Protein AF-A0A7X7FLT9-F1 (afdb_monomer_lite)

Radius of gyration: 41.55 Å; chains: 1; bounding box: 83×20×115 Å

Structure (mmCIF, N/CA/C/O backbone):
data_AF-A0A7X7FLT9-F1
#
_entry.id   AF-A0A7X7FLT9-F1
#
loop_
_atom_site.group_PDB
_atom_site.id
_atom_site.type_symbol
_atom_site.label_atom_id
_atom_site.label_alt_id
_atom_site.label_comp_id
_atom_site.label_asym_id
_atom_site.label_entity_id
_atom_site.label_seq_id
_atom_site.pdbx_PDB_ins_code
_atom_site.Cartn_x
_atom_site.Cartn_y
_atom_site.Cartn_z
_atom_site.occupancy
_atom_site.B_iso_or_equiv
_atom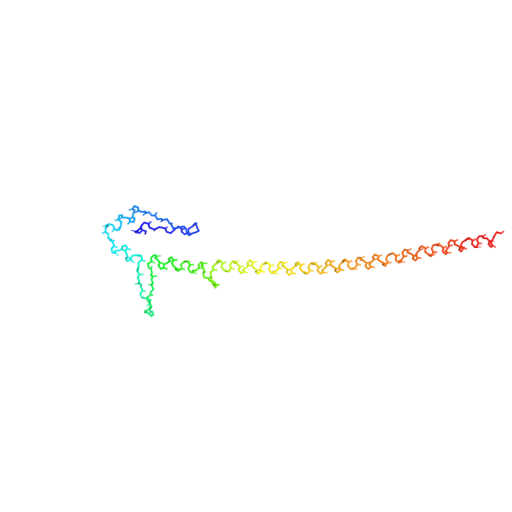_site.auth_seq_id
_atom_site.auth_comp_id
_atom_site.auth_asym_id
_atom_site.auth_atom_id
_atom_site.pdbx_PDB_model_num
ATOM 1 N N . THR A 1 1 ? 36.187 -6.386 -29.913 1.00 49.94 1 THR A N 1
ATOM 2 C CA . THR A 1 1 ? 36.486 -5.077 -29.282 1.00 49.94 1 THR A CA 1
ATOM 3 C C . THR A 1 1 ? 37.379 -4.252 -30.203 1.00 49.94 1 THR A C 1
ATOM 5 O O . THR A 1 1 ? 38.480 -3.881 -29.828 1.00 49.94 1 THR A O 1
ATOM 8 N N . GLN A 1 2 ? 36.936 -3.995 -31.439 1.00 52.84 2 GLN A N 1
ATOM 9 C CA . GLN A 1 2 ? 37.824 -3.496 -32.504 1.00 52.84 2 GLN A CA 1
ATOM 10 C C . GLN A 1 2 ? 37.885 -1.962 -32.637 1.00 52.84 2 GLN A C 1
ATOM 12 O O . GLN A 1 2 ? 38.730 -1.479 -33.367 1.00 52.84 2 GLN A O 1
ATOM 17 N N . VAL A 1 3 ? 37.055 -1.191 -31.916 1.00 59.44 3 VAL A N 1
ATOM 18 C CA . VAL A 1 3 ? 36.972 0.284 -32.074 1.00 59.44 3 VAL A CA 1
ATOM 19 C C . VAL A 1 3 ? 36.896 1.006 -30.713 1.00 59.44 3 VAL A C 1
ATOM 21 O O . VAL A 1 3 ? 36.139 1.944 -30.511 1.00 59.44 3 VAL A O 1
ATOM 24 N N . GLY A 1 4 ? 37.615 0.510 -29.699 1.00 56.03 4 GLY A N 1
ATOM 25 C CA . GLY A 1 4 ? 37.721 1.191 -28.391 1.00 56.03 4 GLY A CA 1
ATOM 26 C C . GLY A 1 4 ? 36.464 1.174 -27.501 1.00 56.03 4 GLY A C 1
ATOM 27 O O . GLY A 1 4 ? 36.488 1.704 -26.394 1.00 56.03 4 GLY A O 1
ATOM 28 N N . LEU A 1 5 ? 35.378 0.527 -27.934 1.00 59.31 5 LEU A N 1
ATOM 29 C CA . LEU A 1 5 ? 34.141 0.379 -27.164 1.00 59.31 5 LEU A CA 1
ATOM 30 C C . LEU A 1 5 ? 34.062 -0.984 -26.478 1.00 59.31 5 LEU A C 1
ATOM 32 O O . LEU A 1 5 ? 34.096 -2.029 -27.134 1.00 59.31 5 LEU A O 1
ATOM 36 N N . THR A 1 6 ? 33.931 -0.972 -25.150 1.00 59.31 6 THR A N 1
ATOM 37 C CA . THR A 1 6 ? 33.704 -2.185 -24.352 1.00 59.31 6 THR A CA 1
ATOM 38 C C . THR A 1 6 ? 32.439 -2.039 -23.513 1.00 59.31 6 THR A C 1
ATOM 40 O O . THR A 1 6 ? 32.327 -1.131 -22.686 1.00 59.31 6 THR A O 1
ATOM 43 N N . LEU A 1 7 ? 31.496 -2.962 -23.715 1.00 53.44 7 LEU A N 1
ATOM 44 C CA . LEU A 1 7 ? 30.311 -3.128 -22.878 1.00 53.44 7 LEU A CA 1
ATOM 45 C C . LEU A 1 7 ? 30.685 -3.978 -21.665 1.00 53.44 7 LEU A C 1
ATOM 47 O O . LEU A 1 7 ? 30.974 -5.167 -21.794 1.00 53.44 7 LEU A O 1
ATOM 51 N N . ILE A 1 8 ? 30.680 -3.375 -20.477 1.00 53.56 8 ILE A N 1
ATOM 52 C CA . ILE A 1 8 ? 30.916 -4.104 -19.231 1.00 53.56 8 ILE A CA 1
ATOM 53 C C . ILE A 1 8 ? 29.556 -4.596 -18.728 1.00 53.56 8 ILE A C 1
ATOM 55 O O . ILE A 1 8 ? 28.873 -3.927 -17.952 1.00 53.56 8 ILE A O 1
ATOM 59 N N . ALA A 1 9 ? 29.148 -5.779 -19.193 1.00 45.50 9 ALA A N 1
ATOM 60 C CA . ALA A 1 9 ? 27.859 -6.384 -18.848 1.00 45.50 9 ALA A CA 1
ATOM 61 C C . ALA A 1 9 ? 27.700 -6.687 -17.341 1.00 45.50 9 ALA A C 1
ATOM 63 O O . ALA A 1 9 ? 26.582 -6.828 -16.859 1.00 45.50 9 ALA A O 1
ATOM 64 N N . GLN A 1 10 ? 28.796 -6.746 -16.578 1.00 43.00 10 GLN A N 1
ATOM 65 C CA . GLN A 1 10 ? 28.778 -7.155 -15.168 1.00 43.00 10 GLN A CA 1
ATOM 66 C C . GLN A 1 10 ? 28.547 -6.020 -14.152 1.00 43.00 10 GLN A C 1
ATOM 68 O O . GLN A 1 10 ? 28.531 -6.278 -12.953 1.00 43.00 10 GLN A O 1
ATOM 73 N N . SER A 1 11 ? 28.372 -4.760 -14.571 1.00 44.44 11 SER A N 1
AT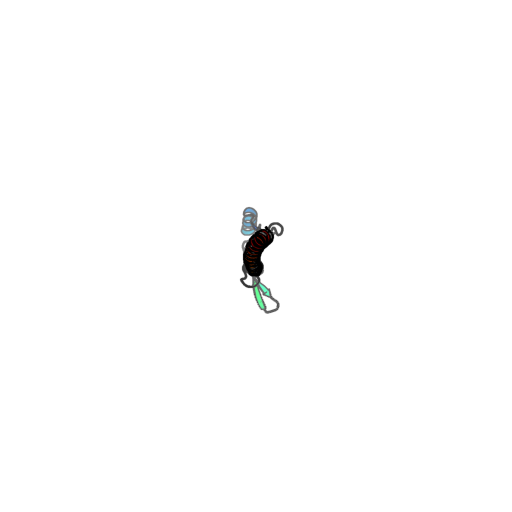OM 74 C CA . SER A 1 11 ? 28.292 -3.633 -13.616 1.00 44.44 11 SER A CA 1
ATOM 75 C C . SER A 1 11 ? 27.273 -2.560 -14.002 1.00 44.44 11 SER A C 1
ATOM 77 O O . SER A 1 11 ? 27.579 -1.368 -13.988 1.00 44.44 11 SER A O 1
ATOM 79 N N . GLY A 1 12 ? 26.055 -2.980 -14.350 1.00 47.03 12 GLY A N 1
ATOM 80 C CA . GLY A 1 12 ? 24.928 -2.059 -14.534 1.00 47.03 12 GLY A CA 1
ATOM 81 C C . GLY A 1 12 ? 24.953 -1.264 -15.841 1.00 47.03 12 GLY A C 1
ATOM 82 O O . GLY A 1 12 ? 24.514 -0.121 -15.860 1.00 47.03 12 GLY A O 1
ATOM 83 N N . GLY A 1 13 ? 25.474 -1.844 -16.929 1.00 56.66 13 GLY A N 1
ATOM 84 C CA . GLY A 1 13 ? 25.385 -1.230 -18.260 1.00 56.66 13 GLY A CA 1
ATOM 85 C C . GLY A 1 13 ? 26.333 -0.049 -18.482 1.00 56.66 13 GLY A C 1
ATOM 86 O O . GLY A 1 13 ? 25.994 0.887 -19.200 1.00 56.66 13 GLY A O 1
ATOM 87 N N . LYS A 1 14 ? 27.526 -0.067 -17.876 1.00 57.47 14 LYS A N 1
ATOM 88 C CA . LYS A 1 14 ? 28.544 0.964 -18.125 1.00 57.47 14 LYS A CA 1
ATOM 89 C C . LYS A 1 14 ? 29.255 0.710 -19.452 1.00 57.47 14 LYS A C 1
ATOM 91 O O . LYS A 1 14 ? 29.799 -0.372 -19.689 1.00 57.47 14 LYS A O 1
ATOM 96 N N . LEU A 1 15 ? 29.279 1.740 -20.289 1.00 66.62 15 LEU A N 1
ATOM 97 C CA . LEU A 1 15 ? 29.995 1.763 -21.555 1.00 66.62 15 LEU A CA 1
ATOM 98 C C . LEU A 1 15 ? 31.328 2.487 -21.334 1.00 66.62 15 LEU A C 1
ATOM 100 O O . LEU A 1 15 ? 31.347 3.647 -20.925 1.00 66.62 15 LEU A O 1
ATOM 104 N N . LYS A 1 16 ? 32.446 1.779 -21.532 1.00 69.75 16 LYS A N 1
ATOM 105 C CA . LYS A 1 16 ? 33.789 2.367 -21.451 1.00 69.75 16 LYS A CA 1
ATOM 106 C C . LYS A 1 16 ? 34.261 2.699 -22.863 1.00 69.75 16 LYS A C 1
ATOM 108 O O . LYS A 1 16 ? 34.326 1.803 -23.707 1.00 69.75 16 LYS A O 1
ATOM 113 N N . PHE A 1 17 ? 34.580 3.972 -23.081 1.00 76.38 17 PHE A N 1
ATOM 114 C CA . PHE A 1 17 ? 35.124 4.493 -24.329 1.00 76.38 17 PHE A CA 1
ATOM 115 C C . PHE A 1 17 ? 36.622 4.764 -24.175 1.00 76.38 17 PHE A C 1
ATOM 117 O O . PHE A 1 17 ? 37.039 5.432 -23.229 1.00 76.38 17 PHE A O 1
ATOM 124 N N . ASP A 1 18 ? 37.419 4.201 -25.077 1.00 78.62 18 ASP A N 1
ATOM 125 C CA . ASP A 1 18 ? 38.860 4.420 -25.183 1.00 78.62 18 ASP A CA 1
ATOM 126 C C . ASP A 1 18 ? 39.130 5.291 -26.421 1.00 78.62 18 ASP A C 1
ATOM 128 O O . ASP A 1 18 ? 39.119 4.799 -27.552 1.00 78.62 18 ASP A O 1
ATOM 132 N N . GLU A 1 19 ? 39.302 6.599 -26.196 1.00 75.50 19 GLU A N 1
ATOM 133 C CA . GLU A 1 19 ? 39.457 7.609 -27.253 1.00 75.50 19 GLU A CA 1
ATOM 134 C C . GLU A 1 19 ? 40.699 7.364 -28.112 1.00 75.50 19 GLU A C 1
ATOM 136 O O . GLU A 1 19 ? 40.644 7.520 -29.331 1.00 75.50 19 GLU A O 1
ATOM 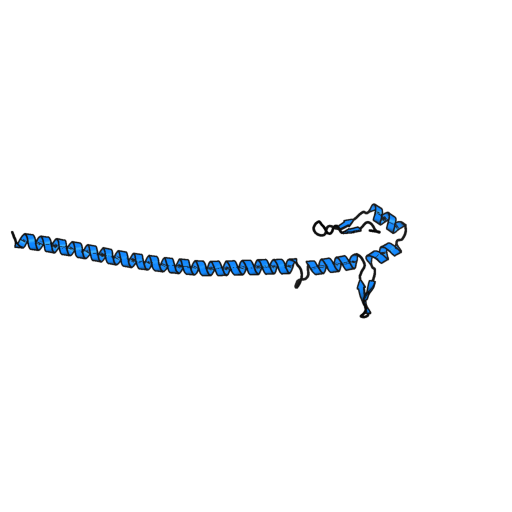141 N N . THR A 1 20 ? 41.802 6.928 -27.503 1.00 78.06 20 THR A N 1
ATOM 142 C CA . THR A 1 20 ? 43.066 6.694 -28.207 1.00 78.06 20 THR A CA 1
ATOM 143 C C . THR A 1 20 ? 42.911 5.577 -29.233 1.00 78.06 20 THR A C 1
ATOM 145 O O . THR A 1 20 ? 43.217 5.766 -30.407 1.00 78.06 20 THR A O 1
ATOM 148 N N . LYS A 1 21 ? 42.326 4.442 -28.828 1.00 77.25 21 LYS A N 1
ATOM 149 C CA . LYS A 1 21 ? 42.067 3.315 -29.742 1.00 77.25 21 LYS A CA 1
ATOM 150 C C . LYS A 1 21 ? 41.018 3.635 -30.796 1.00 77.25 21 LYS A C 1
ATOM 152 O O . LYS A 1 21 ? 41.073 3.101 -31.899 1.00 77.25 21 LYS A O 1
ATOM 157 N N . PHE A 1 22 ? 40.039 4.467 -30.448 1.00 77.44 22 PHE A N 1
ATOM 158 C CA . PHE A 1 22 ? 39.042 4.929 -31.403 1.00 77.44 22 PHE A CA 1
ATOM 159 C C . PHE A 1 22 ? 39.678 5.804 -32.486 1.00 77.44 22 PHE A C 1
ATOM 161 O O . PHE A 1 22 ? 39.426 5.587 -33.668 1.00 77.44 22 PHE A O 1
ATOM 168 N N . ARG A 1 23 ? 40.528 6.760 -32.094 1.00 78.06 23 ARG A N 1
ATOM 169 C CA . ARG A 1 23 ? 41.217 7.665 -33.017 1.00 78.06 23 ARG A CA 1
ATOM 170 C C . ARG A 1 23 ? 42.179 6.908 -33.933 1.00 78.06 23 ARG A C 1
ATOM 172 O O . ARG A 1 23 ? 42.142 7.133 -35.133 1.00 78.06 23 ARG A O 1
ATOM 179 N N . GLU A 1 24 ? 42.953 5.965 -33.397 1.00 80.56 24 GLU A N 1
ATOM 180 C CA . GLU A 1 24 ? 43.834 5.099 -34.197 1.00 80.56 24 GLU A CA 1
ATOM 181 C C . GLU A 1 24 ? 43.051 4.270 -35.229 1.00 80.56 24 GLU A C 1
ATOM 183 O O . GLU A 1 24 ? 43.445 4.196 -36.390 1.00 80.56 24 GLU A O 1
ATOM 188 N N . ALA A 1 25 ? 41.916 3.683 -34.835 1.00 77.06 25 ALA A N 1
ATOM 189 C CA . ALA A 1 25 ? 41.061 2.929 -35.752 1.00 77.06 25 ALA A CA 1
ATOM 190 C C . ALA A 1 25 ? 40.408 3.828 -36.817 1.00 77.06 25 ALA A C 1
ATOM 192 O O . ALA A 1 25 ? 40.288 3.421 -37.969 1.00 77.06 25 ALA A O 1
ATOM 193 N N . PHE A 1 26 ? 40.016 5.051 -36.449 1.00 77.81 26 PHE A N 1
ATOM 194 C CA . PHE A 1 26 ? 39.421 6.019 -37.370 1.00 77.81 26 PHE A CA 1
ATOM 195 C C . PHE A 1 26 ? 40.437 6.586 -38.368 1.00 77.81 26 PHE A C 1
ATOM 197 O O . PHE A 1 26 ? 40.092 6.803 -39.521 1.00 77.81 26 PHE A O 1
ATOM 204 N N . GLU A 1 27 ? 41.684 6.814 -37.954 1.00 81.56 27 GLU A N 1
ATOM 205 C CA . GLU A 1 27 ? 42.755 7.274 -38.849 1.00 81.56 27 GLU A CA 1
ATOM 206 C C . GLU A 1 27 ? 43.204 6.181 -39.829 1.00 81.56 27 GLU A C 1
ATOM 208 O O . GLU A 1 27 ? 43.612 6.493 -40.947 1.00 81.56 27 GLU A O 1
ATOM 213 N N . GLN A 1 28 ? 43.114 4.908 -39.430 1.00 80.44 28 GLN A N 1
ATOM 214 C CA . GLN A 1 28 ? 43.446 3.775 -40.296 1.00 80.44 28 GLN A CA 1
ATOM 215 C C . GLN A 1 28 ? 42.333 3.431 -41.290 1.00 80.44 28 GLN A C 1
ATOM 217 O O . GLN A 1 28 ? 42.637 3.149 -42.447 1.00 80.44 28 GLN A O 1
ATOM 222 N N . ASP A 1 29 ? 41.069 3.436 -40.857 1.00 79.44 29 ASP A N 1
ATOM 223 C CA . ASP A 1 29 ? 39.930 3.110 -41.720 1.00 79.44 29 ASP A CA 1
ATOM 224 C C . ASP A 1 29 ? 38.643 3.826 -41.251 1.00 79.44 29 ASP A C 1
ATOM 226 O O . ASP A 1 29 ? 37.846 3.280 -40.473 1.00 79.44 29 ASP A O 1
ATOM 230 N N . PRO A 1 30 ? 38.419 5.071 -41.715 1.00 76.88 30 PRO A N 1
ATOM 231 C CA . PRO A 1 30 ? 37.230 5.847 -41.371 1.00 76.88 30 PRO A CA 1
ATOM 232 C C . PRO A 1 30 ? 35.924 5.173 -41.817 1.00 76.88 30 PRO A C 1
ATOM 234 O O . PRO A 1 30 ? 34.895 5.299 -41.144 1.00 76.88 30 PRO A O 1
ATOM 237 N N . ASP A 1 31 ? 35.956 4.456 -42.944 1.00 73.69 31 ASP A N 1
ATOM 238 C CA . ASP A 1 31 ? 34.780 3.830 -43.544 1.00 73.69 31 ASP A CA 1
ATOM 239 C C . ASP A 1 31 ? 34.355 2.594 -42.748 1.00 73.69 31 ASP A C 1
ATOM 241 O O . ASP A 1 31 ? 33.170 2.449 -42.438 1.00 73.69 31 ASP A O 1
ATOM 245 N N . ALA A 1 32 ? 35.303 1.764 -42.304 1.00 71.31 32 ALA A N 1
ATOM 246 C CA . ALA A 1 32 ? 35.015 0.623 -41.435 1.00 71.31 32 ALA A CA 1
ATOM 247 C C . ALA A 1 32 ? 34.475 1.045 -40.059 1.00 71.31 32 ALA A C 1
ATOM 249 O O . ALA A 1 32 ? 33.596 0.380 -39.497 1.00 71.31 32 ALA A O 1
ATOM 250 N N . VAL A 1 33 ? 34.961 2.164 -39.507 1.00 72.12 33 VAL A N 1
ATOM 251 C CA . VAL A 1 33 ? 34.410 2.730 -38.267 1.00 72.12 33 VAL A CA 1
ATOM 252 C C . VAL A 1 33 ? 32.976 3.194 -38.502 1.00 72.12 33 VAL A C 1
ATOM 254 O O . VAL A 1 33 ? 32.079 2.782 -37.766 1.00 72.12 33 VAL A O 1
ATOM 257 N N . ASN A 1 34 ? 32.720 3.978 -39.550 1.00 71.25 34 ASN A N 1
ATOM 258 C CA . ASN A 1 34 ? 31.364 4.407 -39.886 1.00 71.25 34 ASN A CA 1
ATOM 259 C C . ASN A 1 34 ? 30.426 3.222 -40.118 1.00 71.25 34 ASN A C 1
ATOM 261 O O . ASN A 1 34 ? 29.304 3.226 -39.603 1.00 71.25 34 ASN A O 1
ATOM 265 N N . GLU A 1 35 ? 30.880 2.184 -40.818 1.00 72.88 35 GLU A N 1
ATOM 266 C CA . GLU A 1 35 ? 30.111 0.963 -41.015 1.00 72.88 35 GLU A CA 1
ATOM 267 C C . GLU A 1 35 ? 29.795 0.298 -39.672 1.00 72.88 35 GLU A C 1
ATOM 269 O O . GLU A 1 35 ? 28.645 -0.039 -39.431 1.00 72.88 35 GLU A O 1
ATOM 274 N N . LEU A 1 36 ? 30.736 0.190 -38.729 1.00 71.00 36 LEU A N 1
ATOM 275 C CA . LEU A 1 36 ? 30.472 -0.410 -37.415 1.00 71.00 36 LEU A CA 1
ATOM 276 C C . LEU A 1 36 ? 29.364 0.312 -36.623 1.00 71.00 36 LEU A C 1
ATOM 278 O O . LEU A 1 36 ? 28.559 -0.337 -35.943 1.00 71.00 36 LEU A O 1
ATOM 282 N N . PHE A 1 37 ? 29.307 1.643 -36.692 1.00 69.31 37 PHE A N 1
ATOM 283 C CA . PHE A 1 37 ? 28.280 2.423 -35.991 1.00 69.31 37 PHE A CA 1
ATOM 284 C C . PHE A 1 37 ? 26.951 2.453 -36.740 1.00 69.31 37 PHE A C 1
ATOM 286 O O . PHE A 1 37 ? 25.897 2.418 -36.103 1.00 69.31 37 PHE A O 1
ATOM 293 N N . THR A 1 38 ? 26.992 2.486 -38.071 1.00 68.62 38 THR A N 1
ATOM 294 C CA . THR A 1 38 ? 25.808 2.702 -38.908 1.00 68.62 38 THR A CA 1
ATOM 295 C C . THR A 1 38 ? 25.275 1.435 -39.564 1.00 68.62 38 THR A C 1
ATOM 297 O O . THR A 1 38 ? 24.218 1.517 -40.183 1.00 68.62 38 THR A O 1
ATOM 300 N N . ARG A 1 39 ? 25.928 0.271 -39.393 1.00 72.81 39 ARG A N 1
ATOM 301 C CA . ARG A 1 39 ? 25.616 -0.977 -40.107 1.00 72.81 39 ARG A CA 1
ATOM 302 C C . ARG A 1 39 ? 24.127 -1.264 -40.114 1.00 72.81 39 ARG A C 1
ATOM 304 O O . ARG A 1 39 ? 23.519 -1.483 -39.064 1.00 72.81 39 ARG A O 1
ATOM 311 N N . ILE A 1 40 ? 23.567 -1.335 -41.314 1.00 65.50 40 ILE A N 1
ATOM 312 C CA . ILE A 1 40 ? 22.179 -1.714 -41.545 1.00 65.50 40 ILE A CA 1
ATOM 313 C C . ILE A 1 40 ? 22.184 -3.100 -42.178 1.00 65.50 40 ILE A C 1
ATOM 315 O O . ILE A 1 40 ? 22.763 -3.302 -43.243 1.00 65.50 40 ILE A O 1
ATOM 319 N N . VAL A 1 41 ? 21.544 -4.062 -41.522 1.00 66.50 41 VAL A N 1
ATOM 320 C CA . VAL A 1 41 ? 21.327 -5.408 -42.057 1.00 66.50 41 VAL A CA 1
ATOM 321 C C . VAL A 1 41 ? 19.851 -5.527 -42.409 1.00 66.50 41 VAL A C 1
ATOM 323 O O . VAL A 1 41 ? 18.986 -5.077 -41.657 1.00 66.50 41 VAL A O 1
ATOM 326 N N . LYS A 1 42 ? 19.542 -6.099 -43.573 1.00 62.31 42 LYS A N 1
ATOM 327 C CA . LYS A 1 42 ? 18.161 -6.444 -43.913 1.00 62.31 42 LYS A CA 1
ATOM 328 C C . LYS A 1 42 ? 17.822 -7.774 -43.249 1.00 62.31 42 LYS A C 1
ATOM 330 O O . LYS A 1 42 ? 18.520 -8.756 -43.476 1.00 62.31 42 LYS A O 1
ATOM 335 N N . ASP A 1 43 ? 16.779 -7.777 -42.429 1.00 61.81 43 ASP A N 1
ATOM 336 C CA . ASP A 1 43 ? 16.209 -9.000 -41.855 1.00 61.81 43 ASP A CA 1
ATOM 337 C C . ASP A 1 43 ? 15.598 -9.885 -42.966 1.00 61.81 43 ASP A C 1
ATOM 339 O O . ASP A 1 43 ? 15.334 -9.399 -44.070 1.00 61.81 43 ASP A O 1
ATOM 343 N N . GLU A 1 44 ? 15.308 -11.158 -42.679 1.00 59.50 44 GLU A N 1
ATOM 344 C CA . GLU A 1 44 ? 14.714 -12.138 -43.611 1.00 59.50 44 GLU A CA 1
ATOM 345 C C . GLU A 1 44 ? 13.383 -11.651 -44.226 1.00 59.50 44 GLU A C 1
ATOM 347 O O . GLU A 1 44 ? 12.963 -12.113 -45.285 1.00 59.50 44 GLU A O 1
ATOM 352 N N . LYS A 1 45 ? 12.741 -10.656 -43.599 1.00 67.00 45 LYS A N 1
ATOM 353 C CA . LYS A 1 45 ? 11.509 -9.986 -44.058 1.00 67.00 45 LYS A CA 1
ATOM 354 C C . LYS A 1 45 ? 11.747 -8.706 -44.875 1.00 67.00 45 LYS A C 1
ATOM 356 O O . LYS A 1 45 ? 10.808 -7.954 -45.122 1.00 67.00 45 LYS A O 1
ATOM 361 N N . GLY A 1 46 ? 12.991 -8.406 -45.251 1.00 60.75 46 GLY A N 1
ATOM 362 C CA . GLY A 1 46 ? 13.358 -7.234 -46.055 1.00 60.75 46 GLY A CA 1
ATOM 363 C C . GLY A 1 46 ? 13.343 -5.896 -45.304 1.00 60.75 46 GLY A C 1
ATOM 364 O O . GLY A 1 46 ? 13.522 -4.848 -45.926 1.00 60.75 46 GLY A O 1
ATOM 365 N N . LYS A 1 47 ? 13.154 -5.905 -43.978 1.00 60.19 47 LYS A N 1
ATOM 366 C CA . LYS A 1 47 ? 13.168 -4.698 -43.142 1.00 60.19 47 LYS A CA 1
ATOM 367 C C . LYS A 1 47 ? 14.608 -4.307 -42.809 1.00 60.19 47 LYS A C 1
ATOM 369 O O . LYS A 1 47 ? 15.374 -5.132 -42.318 1.00 60.19 47 LYS A O 1
ATOM 374 N N . SER A 1 48 ? 14.962 -3.048 -43.056 1.00 61.12 48 SER A N 1
ATOM 375 C CA . SER A 1 48 ? 16.246 -2.471 -42.650 1.00 61.12 48 SER A CA 1
ATOM 376 C C . SER A 1 48 ? 16.320 -2.386 -41.125 1.00 61.12 48 SER A C 1
ATOM 378 O O . SER A 1 48 ? 15.575 -1.620 -40.515 1.00 61.12 48 SER A O 1
ATOM 380 N N . VAL A 1 49 ? 17.202 -3.172 -40.511 1.00 60.66 49 VAL A N 1
ATOM 381 C CA . VAL A 1 49 ? 17.490 -3.131 -39.075 1.00 60.66 49 VAL A CA 1
ATOM 382 C C . VAL A 1 49 ? 18.890 -2.562 -38.897 1.00 60.66 49 VAL A C 1
ATOM 384 O O . VAL A 1 49 ? 19.853 -3.071 -39.467 1.00 60.66 49 VAL A O 1
ATOM 387 N N . GLN A 1 50 ? 19.020 -1.487 -38.125 1.00 65.06 50 GLN A N 1
ATOM 388 C CA . GLN A 1 50 ? 20.328 -0.953 -37.763 1.00 65.06 50 GLN A CA 1
ATOM 389 C C . GLN A 1 50 ? 20.936 -1.881 -36.700 1.00 65.06 50 GLN A C 1
ATOM 391 O O . GLN A 1 50 ? 20.449 -1.945 -35.577 1.00 65.06 50 GLN A O 1
ATOM 396 N N . VAL A 1 51 ? 21.948 -2.665 -37.078 1.00 64.81 51 VAL A N 1
ATOM 397 C CA . VAL A 1 51 ? 22.623 -3.660 -36.214 1.00 64.81 51 VAL A CA 1
ATOM 398 C C . VAL A 1 51 ? 23.959 -3.128 -35.681 1.00 64.81 51 VAL A C 1
ATOM 400 O O . VAL A 1 51 ? 24.571 -3.744 -34.807 1.00 64.81 51 VAL A O 1
ATOM 403 N N . GLY A 1 52 ? 24.409 -1.973 -36.182 1.00 68.06 52 GLY A N 1
ATOM 404 C CA . GLY A 1 52 ? 25.567 -1.261 -35.648 1.00 68.06 52 GLY A CA 1
ATOM 405 C C . GLY A 1 52 ? 25.416 -0.904 -34.166 1.00 68.06 52 GLY A C 1
ATOM 406 O O . GLY A 1 52 ? 24.335 -1.014 -33.579 1.00 68.06 52 GLY A O 1
ATOM 407 N N . VAL A 1 53 ? 26.506 -0.442 -33.551 1.00 68.31 53 VAL A N 1
ATOM 408 C CA . VAL A 1 53 ? 26.537 -0.098 -32.114 1.00 68.31 53 VAL A CA 1
ATOM 409 C C . VAL A 1 53 ? 25.417 0.881 -31.731 1.00 68.31 53 VAL A C 1
ATOM 411 O O . VAL A 1 53 ? 24.822 0.744 -30.663 1.00 68.31 53 VAL A O 1
ATOM 414 N N . ALA A 1 54 ? 25.077 1.824 -32.617 1.00 67.38 54 ALA A N 1
ATOM 415 C CA . ALA A 1 54 ? 23.989 2.776 -32.401 1.00 67.38 54 ALA A CA 1
ATOM 416 C C . ALA A 1 54 ? 22.609 2.098 -32.309 1.00 67.38 54 ALA A C 1
ATOM 418 O O . ALA A 1 54 ? 21.826 2.420 -31.420 1.00 67.38 54 ALA A O 1
ATOM 419 N N . GLY A 1 55 ? 22.332 1.112 -33.168 1.00 68.50 55 GLY A N 1
ATOM 420 C CA . GLY A 1 55 ? 21.067 0.375 -33.145 1.00 68.50 55 GLY A CA 1
ATOM 421 C C . GLY A 1 55 ? 20.937 -0.557 -31.937 1.00 68.50 55 GLY A C 1
ATOM 422 O O . GLY A 1 55 ? 19.858 -0.690 -31.365 1.00 68.50 55 GLY A O 1
ATOM 423 N N . GLN A 1 56 ? 22.048 -1.141 -31.476 1.00 67.06 56 GLN A N 1
ATOM 424 C CA . GLN A 1 56 ? 22.063 -1.923 -30.233 1.00 67.06 56 GLN A CA 1
ATOM 425 C C . GLN A 1 56 ? 21.817 -1.046 -28.997 1.00 67.06 56 GLN A C 1
ATOM 427 O O . GLN A 1 56 ? 21.115 -1.466 -28.075 1.00 67.06 56 GLN A O 1
ATOM 432 N N . LEU A 1 57 ? 22.365 0.173 -28.980 1.00 67.81 57 LEU A N 1
ATOM 433 C CA . LEU A 1 57 ? 22.136 1.143 -27.910 1.00 67.81 57 LEU A CA 1
ATOM 434 C C . LEU A 1 57 ? 20.681 1.621 -27.884 1.00 67.81 57 LEU A C 1
ATOM 436 O O . LEU A 1 57 ? 20.085 1.659 -26.812 1.00 67.81 57 LEU A O 1
ATOM 440 N N . ASP A 1 58 ? 20.095 1.919 -29.044 1.00 69.69 58 ASP A N 1
ATOM 441 C CA . ASP A 1 58 ? 18.685 2.305 -29.162 1.00 69.69 58 ASP A CA 1
ATOM 442 C C . ASP A 1 58 ? 17.744 1.167 -28.727 1.00 69.69 58 ASP A C 1
ATOM 444 O O . ASP A 1 58 ? 16.798 1.371 -27.962 1.00 69.69 58 ASP A O 1
ATOM 448 N N . GLN A 1 59 ? 18.055 -0.080 -29.099 1.00 70.44 59 GLN A N 1
ATOM 449 C CA . GLN A 1 59 ? 17.303 -1.250 -28.640 1.00 70.44 59 GLN A CA 1
ATOM 450 C C . GLN A 1 59 ? 17.417 -1.466 -27.121 1.00 70.44 59 GLN A C 1
ATOM 452 O O . GLN A 1 59 ? 16.455 -1.880 -26.473 1.00 70.44 59 GLN A O 1
ATOM 457 N N . LEU A 1 60 ? 18.581 -1.199 -26.528 1.00 67.25 60 LEU A N 1
ATOM 458 C CA . LEU A 1 60 ? 18.758 -1.277 -25.080 1.00 67.25 60 LEU A CA 1
ATOM 459 C C . LEU A 1 60 ? 18.006 -0.149 -24.363 1.00 67.25 60 LEU A C 1
ATOM 461 O O . LEU A 1 60 ? 17.318 -0.411 -23.379 1.00 67.25 60 LEU A O 1
ATOM 465 N N . LEU A 1 61 ? 18.110 1.084 -24.868 1.00 68.31 61 LEU A N 1
ATOM 466 C CA . LEU A 1 61 ? 17.409 2.245 -24.328 1.00 68.31 61 LEU A CA 1
ATOM 467 C C . LEU A 1 61 ? 15.902 2.027 -24.382 1.00 68.31 61 LEU A C 1
ATOM 469 O O . LEU A 1 61 ? 15.260 2.097 -23.344 1.00 68.31 61 LEU A O 1
ATOM 473 N N . SER A 1 62 ? 15.353 1.650 -25.536 1.00 67.75 62 SER A N 1
ATOM 474 C CA . SER A 1 62 ? 13.931 1.319 -25.682 1.00 67.75 62 SER A CA 1
ATOM 475 C C . SER A 1 62 ? 13.486 0.172 -24.771 1.00 67.75 62 SER A C 1
ATOM 477 O O . SER A 1 62 ? 12.417 0.255 -24.180 1.00 67.75 62 SER A O 1
ATOM 479 N N . ARG A 1 63 ? 14.296 -0.874 -24.562 1.00 65.81 63 ARG A N 1
ATOM 480 C CA . ARG A 1 63 ? 13.977 -1.936 -23.585 1.00 65.81 63 ARG A CA 1
ATOM 481 C C . ARG A 1 63 ? 13.996 -1.463 -22.132 1.00 65.81 63 ARG A C 1
ATOM 483 O O . ARG A 1 63 ? 13.331 -2.067 -21.298 1.00 65.81 63 ARG A O 1
ATOM 490 N N . LEU A 1 64 ? 14.758 -0.425 -21.804 1.00 61.78 64 LEU A N 1
ATOM 491 C CA . LEU A 1 64 ? 14.799 0.148 -20.457 1.00 61.78 64 LEU A CA 1
ATOM 492 C C . LEU A 1 64 ? 13.699 1.197 -20.243 1.00 61.78 64 LEU A C 1
ATOM 494 O O . LEU A 1 64 ? 13.132 1.265 -19.154 1.00 61.78 64 LEU A O 1
ATOM 498 N N . THR A 1 65 ? 13.394 1.995 -21.269 1.00 64.81 65 THR A N 1
ATOM 499 C CA . THR A 1 65 ? 12.501 3.163 -21.197 1.00 64.81 65 THR A CA 1
ATOM 500 C C . THR A 1 65 ? 11.116 2.928 -21.790 1.00 64.81 65 THR A C 1
ATOM 502 O O . THR A 1 65 ? 10.261 3.807 -21.674 1.00 64.81 65 THR A O 1
ATOM 505 N N . SER A 1 66 ? 10.862 1.767 -22.406 1.00 64.94 66 SER A N 1
ATOM 506 C CA . SER A 1 66 ? 9.544 1.434 -22.950 1.00 64.94 66 SER A CA 1
ATOM 507 C C . SER A 1 66 ? 8.474 1.584 -21.872 1.00 64.94 66 SER A C 1
ATOM 509 O O . SER A 1 66 ? 8.549 1.017 -20.779 1.00 64.94 66 SER A O 1
ATOM 511 N N . SER A 1 67 ? 7.441 2.353 -22.193 1.00 56.41 67 SER A N 1
ATOM 512 C CA . SER A 1 67 ? 6.325 2.629 -21.290 1.00 56.41 67 SER A CA 1
ATOM 513 C C . SER A 1 67 ? 5.404 1.424 -21.068 1.00 56.41 67 SER A C 1
ATOM 515 O O . SER A 1 67 ? 4.474 1.527 -20.278 1.00 56.41 67 SER A O 1
ATOM 517 N N . VAL A 1 68 ? 5.631 0.300 -21.758 1.00 55.25 68 VAL A N 1
ATOM 518 C CA . VAL A 1 68 ? 4.800 -0.912 -21.645 1.00 55.25 68 VAL A CA 1
ATOM 519 C C . VAL A 1 68 ? 5.601 -2.069 -21.049 1.00 55.25 68 VAL A C 1
ATOM 521 O O . VAL A 1 68 ? 5.209 -2.608 -20.020 1.00 55.25 68 VAL A O 1
ATOM 524 N N . ASP A 1 69 ? 6.766 -2.373 -21.627 1.00 58.81 69 ASP A N 1
ATOM 525 C CA . ASP A 1 69 ? 7.599 -3.527 -21.239 1.00 58.81 69 ASP A CA 1
ATOM 526 C C . ASP A 1 69 ? 8.961 -3.122 -20.658 1.00 58.81 69 ASP A C 1
ATOM 528 O O . ASP A 1 69 ? 9.833 -3.962 -20.425 1.00 58.81 69 ASP A O 1
ATOM 532 N N . GLY A 1 70 ? 9.175 -1.821 -20.443 1.00 64.25 70 GLY A N 1
ATOM 533 C CA . GLY A 1 70 ? 10.402 -1.321 -19.844 1.00 64.25 70 GLY A CA 1
ATOM 534 C C . GLY A 1 70 ? 10.562 -1.856 -18.429 1.00 64.25 70 GLY A C 1
ATOM 535 O O . GLY A 1 70 ? 9.637 -1.788 -17.618 1.00 64.25 70 GLY A O 1
ATOM 536 N N . THR A 1 71 ? 11.751 -2.358 -18.100 1.00 66.50 71 THR A N 1
ATOM 537 C CA . THR A 1 71 ? 12.045 -2.913 -16.766 1.00 66.50 71 THR A CA 1
ATOM 538 C C . THR A 1 71 ? 11.789 -1.905 -15.640 1.00 66.50 71 THR A C 1
ATOM 540 O O . THR A 1 71 ? 11.377 -2.293 -14.547 1.00 66.50 71 THR A O 1
ATOM 543 N N . LEU A 1 72 ? 11.966 -0.606 -15.910 1.00 69.44 72 LEU A N 1
ATOM 544 C CA . LEU A 1 72 ? 11.634 0.477 -14.980 1.00 69.44 72 LEU A CA 1
ATOM 545 C C . LEU A 1 72 ? 10.119 0.637 -14.801 1.00 69.44 72 LEU A C 1
ATOM 547 O O . LEU A 1 72 ? 9.648 0.802 -13.677 1.00 69.44 72 LEU A O 1
ATOM 551 N N . THR A 1 73 ? 9.356 0.562 -15.891 1.00 69.44 73 THR A N 1
ATOM 552 C CA . THR A 1 73 ? 7.895 0.683 -15.868 1.00 69.44 73 THR A CA 1
ATOM 553 C C . THR A 1 73 ? 7.254 -0.485 -15.128 1.00 69.44 73 THR A C 1
ATOM 555 O O 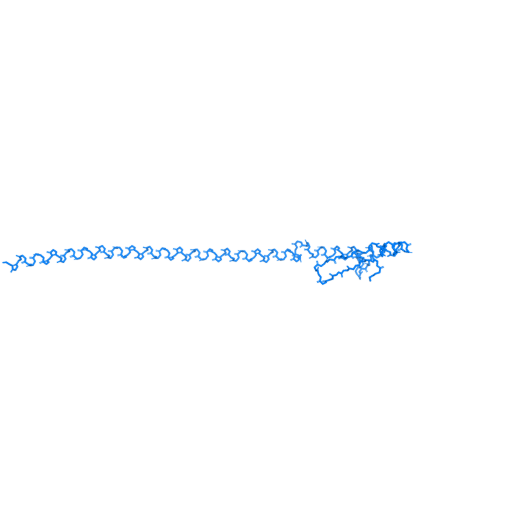. THR A 1 73 ? 6.396 -0.270 -14.274 1.00 69.44 73 THR A O 1
ATOM 558 N N . LEU A 1 74 ? 7.731 -1.711 -15.376 1.00 75.12 74 LEU A N 1
ATOM 559 C CA . LEU A 1 74 ? 7.287 -2.899 -14.648 1.00 75.12 74 LEU A CA 1
ATOM 560 C C . LEU A 1 74 ? 7.571 -2.768 -13.149 1.00 75.12 74 LEU A C 1
ATOM 562 O O . LEU A 1 74 ? 6.692 -3.028 -12.334 1.00 75.12 74 LEU A O 1
ATOM 566 N N . ARG A 1 75 ? 8.768 -2.294 -12.782 1.00 76.25 75 ARG A N 1
ATOM 567 C CA . ARG A 1 75 ? 9.125 -2.072 -11.378 1.00 76.25 75 ARG A CA 1
ATOM 568 C C . ARG A 1 75 ? 8.237 -1.019 -10.712 1.00 76.25 75 ARG A C 1
ATOM 570 O O . ARG A 1 75 ? 7.802 -1.243 -9.589 1.00 76.25 75 ARG A O 1
ATOM 577 N N . ASN A 1 76 ? 7.939 0.089 -11.394 1.00 80.06 76 ASN A N 1
ATOM 578 C CA . ASN A 1 76 ? 7.000 1.095 -10.888 1.00 80.06 76 ASN A CA 1
ATOM 579 C C . ASN A 1 76 ? 5.595 0.517 -10.698 1.00 80.06 76 ASN A C 1
ATOM 581 O O . ASN A 1 76 ? 4.980 0.767 -9.668 1.00 80.06 76 ASN A O 1
ATOM 585 N N . LYS A 1 77 ? 5.106 -0.289 -11.649 1.00 84.00 77 LYS A N 1
ATOM 586 C CA . LYS A 1 77 ? 3.805 -0.954 -11.529 1.00 84.00 77 LYS A CA 1
ATOM 587 C C . LYS A 1 77 ? 3.766 -1.896 -10.324 1.00 84.00 77 LYS A C 1
ATOM 589 O O . LYS A 1 77 ? 2.841 -1.808 -9.534 1.00 84.00 77 LYS A O 1
ATOM 594 N N . THR A 1 78 ? 4.791 -2.728 -10.136 1.00 86.50 78 THR A N 1
ATOM 595 C CA . THR A 1 78 ? 4.878 -3.624 -8.972 1.00 86.50 78 THR A CA 1
ATOM 596 C C . THR A 1 78 ? 4.906 -2.855 -7.653 1.00 86.50 78 THR A C 1
ATOM 598 O O . THR A 1 78 ? 4.221 -3.246 -6.717 1.00 86.50 78 THR A O 1
ATOM 601 N N . LEU A 1 79 ? 5.659 -1.753 -7.578 1.00 90.56 79 LEU A N 1
ATOM 602 C CA . LEU A 1 79 ? 5.674 -0.901 -6.386 1.00 90.56 79 LEU A CA 1
ATOM 603 C C . LEU A 1 79 ? 4.304 -0.260 -6.130 1.00 90.56 79 LEU A C 1
ATOM 605 O O . LEU A 1 79 ? 3.875 -0.200 -4.983 1.00 90.56 79 LEU A O 1
ATOM 609 N N . GLN A 1 80 ? 3.604 0.183 -7.178 1.00 90.88 80 GLN A N 1
ATOM 610 C CA . GLN A 1 80 ? 2.251 0.722 -7.048 1.00 90.88 80 GLN A CA 1
ATOM 611 C C . GLN A 1 80 ? 1.257 -0.347 -6.575 1.00 90.88 80 GLN A C 1
ATOM 613 O O . GLN A 1 80 ? 0.490 -0.090 -5.654 1.00 90.88 80 GLN A O 1
ATOM 618 N N . ASP A 1 81 ? 1.317 -1.557 -7.137 1.00 93.62 81 ASP A N 1
ATOM 619 C CA . ASP A 1 81 ? 0.476 -2.680 -6.712 1.00 93.62 81 ASP A CA 1
ATOM 620 C C . ASP A 1 81 ? 0.735 -3.042 -5.234 1.00 93.62 81 ASP A C 1
ATOM 622 O O . ASP A 1 81 ? -0.193 -3.391 -4.503 1.00 93.62 81 ASP A O 1
ATOM 626 N N . GLU A 1 82 ? 1.987 -2.945 -4.771 1.00 92.56 82 GLU A N 1
ATOM 627 C CA . GLU A 1 82 ? 2.354 -3.164 -3.368 1.00 92.56 82 GLU A CA 1
ATOM 628 C C . GLU A 1 82 ? 1.799 -2.056 -2.453 1.00 92.56 82 GLU A C 1
ATOM 630 O O . GLU A 1 82 ? 1.228 -2.349 -1.401 1.00 92.56 82 GLU A O 1
ATOM 635 N N . ILE A 1 83 ? 1.891 -0.788 -2.874 1.00 95.06 83 ILE A N 1
ATOM 636 C CA . ILE A 1 83 ? 1.288 0.356 -2.170 1.00 95.06 83 ILE A CA 1
ATOM 637 C C . ILE A 1 83 ? -0.226 0.164 -2.030 1.00 95.06 83 ILE A C 1
ATOM 639 O O . ILE A 1 83 ? -0.762 0.300 -0.929 1.00 95.06 83 ILE A O 1
ATOM 643 N N . ASP A 1 84 ? -0.910 -0.210 -3.110 1.00 95.56 84 ASP A N 1
ATOM 644 C CA . ASP A 1 84 ? -2.362 -0.401 -3.113 1.00 95.56 84 ASP A CA 1
ATOM 645 C C . ASP A 1 84 ? -2.786 -1.545 -2.172 1.00 95.56 84 ASP A C 1
ATOM 647 O O . ASP A 1 84 ? -3.817 -1.461 -1.498 1.00 95.56 84 ASP A O 1
ATOM 651 N N . GLN A 1 85 ? -1.982 -2.610 -2.070 1.00 95.94 85 GLN A N 1
ATOM 652 C CA . GLN A 1 85 ? -2.209 -3.688 -1.101 1.00 95.94 85 GLN A CA 1
ATOM 653 C C . GLN A 1 85 ? -2.038 -3.214 0.347 1.00 95.94 85 GLN A C 1
ATOM 655 O O . GLN A 1 85 ? -2.834 -3.594 1.211 1.00 95.94 85 GLN A O 1
ATOM 660 N N . TYR A 1 86 ? -1.034 -2.378 0.628 1.00 96.38 86 TYR A N 1
ATOM 661 C CA . TYR A 1 86 ? -0.850 -1.814 1.966 1.00 96.38 86 TYR A CA 1
ATOM 662 C C . TYR A 1 86 ? -1.991 -0.878 2.364 1.00 96.38 86 TYR A C 1
ATOM 664 O O . TYR A 1 86 ? -2.449 -0.962 3.503 1.00 96.38 86 TYR A O 1
ATOM 672 N N . ILE A 1 87 ? -2.493 -0.055 1.438 1.00 96.56 87 ILE A N 1
ATOM 673 C CA . ILE A 1 87 ? -3.650 0.821 1.681 1.00 96.56 87 ILE A CA 1
ATOM 674 C C . ILE A 1 87 ? -4.882 -0.013 2.046 1.00 96.56 87 ILE A C 1
ATOM 676 O O . ILE A 1 87 ? -5.487 0.219 3.089 1.00 96.56 87 ILE A O 1
ATOM 680 N N . LYS A 1 88 ? -5.198 -1.060 1.272 1.00 97.38 88 LYS A N 1
ATOM 681 C CA . LYS A 1 88 ? -6.326 -1.957 1.588 1.00 97.38 88 LYS A CA 1
ATOM 682 C C . LYS A 1 88 ? -6.191 -2.602 2.965 1.00 97.38 88 LYS A C 1
ATOM 684 O O . LYS A 1 88 ? -7.139 -2.639 3.742 1.00 97.38 88 LYS A O 1
ATOM 689 N N . ARG A 1 89 ? -4.992 -3.080 3.307 1.00 96.31 89 ARG A N 1
ATOM 690 C CA . ARG A 1 89 ? -4.733 -3.666 4.628 1.00 96.31 89 ARG A CA 1
ATOM 691 C C . ARG A 1 89 ? -4.891 -2.642 5.754 1.00 96.31 89 ARG A C 1
ATOM 693 O O . ARG A 1 89 ? -5.322 -3.008 6.846 1.00 96.31 89 ARG A O 1
ATOM 700 N N . GLN A 1 90 ? -4.515 -1.389 5.515 1.00 96.88 90 GLN A N 1
ATOM 701 C CA . GLN A 1 90 ? -4.707 -0.306 6.473 1.00 96.88 90 GLN A CA 1
ATOM 702 C C . GLN A 1 90 ? -6.198 -0.050 6.714 1.00 96.88 90 GLN A C 1
ATOM 704 O O . GLN A 1 90 ? -6.604 0.031 7.870 1.00 96.88 90 GLN A O 1
ATOM 709 N N . GLU A 1 91 ? -7.007 0.008 5.655 1.00 97.62 91 GLU A N 1
ATOM 710 C CA . GLU A 1 91 ? -8.462 0.183 5.746 1.00 97.62 91 GLU A CA 1
ATOM 711 C C . GLU A 1 91 ? -9.122 -0.956 6.540 1.00 97.62 91 GLU A C 1
ATOM 713 O O . GLU A 1 91 ? -9.854 -0.701 7.495 1.00 97.62 91 GLU A O 1
ATOM 718 N N . GLU A 1 92 ? -8.785 -2.214 6.238 1.00 97.88 92 GLU A N 1
ATOM 719 C CA . GLU A 1 92 ? -9.302 -3.378 6.975 1.00 97.88 92 GLU A CA 1
ATOM 720 C C . GLU A 1 92 ? -8.909 -3.364 8.463 1.00 97.88 92 GLU A C 1
ATOM 722 O O . GLU A 1 92 ? -9.668 -3.802 9.333 1.00 97.88 92 GLU A O 1
ATOM 727 N N . LEU A 1 93 ? -7.693 -2.909 8.781 1.00 97.81 93 LEU A N 1
ATOM 728 C CA . LEU A 1 93 ? -7.243 -2.786 10.167 1.00 97.81 93 LEU A CA 1
ATOM 729 C C . LEU A 1 93 ? -7.969 -1.658 10.894 1.00 97.81 93 LEU A C 1
ATOM 731 O O . LEU A 1 93 ? -8.320 -1.847 12.059 1.00 97.81 93 LEU A O 1
ATOM 735 N N . GLN A 1 94 ? -8.211 -0.533 10.220 1.00 97.19 94 GLN A N 1
ATOM 736 C CA . GLN A 1 94 ? -8.964 0.581 10.782 1.00 97.19 94 GLN A CA 1
ATOM 737 C C . GLN A 1 94 ? -10.391 0.146 11.122 1.00 97.19 94 GLN A C 1
ATOM 739 O O . GLN A 1 94 ? -10.810 0.301 12.263 1.00 97.19 94 GLN A O 1
ATOM 744 N N . GLU A 1 95 ? -11.080 -0.534 10.203 1.00 98.06 95 GLU A N 1
ATOM 745 C CA . GLU A 1 95 ? -12.433 -1.051 10.447 1.00 98.06 95 GLU A CA 1
ATOM 746 C C . GLU A 1 95 ? -12.478 -1.998 11.662 1.00 98.06 95 GLU A C 1
ATOM 748 O O . GLU A 1 95 ? -13.381 -1.937 12.499 1.00 98.06 95 GLU A O 1
ATOM 753 N N . ARG A 1 96 ? -11.461 -2.855 11.823 1.00 97.69 96 ARG A N 1
ATOM 754 C CA . ARG A 1 96 ? -11.347 -3.741 12.995 1.00 97.69 96 ARG A CA 1
ATOM 755 C C . ARG A 1 96 ? -11.088 -2.983 14.293 1.00 97.69 96 ARG A C 1
ATOM 757 O O . ARG A 1 96 ? -11.538 -3.442 15.346 1.00 97.69 96 ARG A O 1
ATOM 764 N N . ILE A 1 97 ? -10.314 -1.901 14.249 1.00 98.12 97 ILE A N 1
ATOM 765 C CA . ILE A 1 97 ? -10.060 -1.044 15.411 1.00 98.12 97 ILE A CA 1
ATOM 766 C C . ILE A 1 97 ? -11.359 -0.349 15.810 1.00 98.12 97 ILE A C 1
ATOM 768 O O . ILE A 1 97 ? -11.762 -0.484 16.963 1.00 98.12 97 ILE A O 1
ATOM 772 N N . ASP A 1 98 ? -12.060 0.257 14.855 1.00 98.00 98 ASP A N 1
ATOM 773 C CA . ASP A 1 98 ? -13.319 0.966 15.088 1.00 98.00 98 ASP A CA 1
ATOM 774 C C . ASP A 1 98 ? -14.388 0.019 15.662 1.00 98.00 98 ASP A C 1
ATOM 776 O O . ASP A 1 98 ? -15.064 0.328 16.646 1.00 98.00 98 ASP A O 1
ATOM 780 N N . ALA A 1 99 ? -14.490 -1.202 15.126 1.00 98.06 99 ALA A N 1
ATOM 781 C CA . ALA A 1 99 ? -15.393 -2.222 15.653 1.00 98.06 99 ALA A CA 1
ATOM 782 C C . ALA A 1 99 ? -15.040 -2.633 17.094 1.00 98.06 99 ALA A C 1
ATOM 784 O O . ALA A 1 99 ? -15.930 -2.840 17.925 1.00 98.06 99 ALA A O 1
ATOM 785 N N . LYS A 1 100 ? -13.746 -2.760 17.417 1.00 97.81 100 LYS A N 1
ATOM 786 C CA . LYS A 1 100 ? -13.296 -3.060 18.785 1.00 97.81 100 LYS A CA 1
ATOM 787 C C . LYS A 1 100 ? -13.574 -1.905 19.737 1.00 97.81 100 LYS A C 1
ATOM 789 O O . LYS A 1 100 ? -14.001 -2.155 20.862 1.00 97.81 100 LYS A O 1
ATOM 794 N N . GLU A 1 101 ? -13.347 -0.676 19.301 1.00 97.50 101 GLU A N 1
ATOM 795 C CA . GLU A 1 101 ? -13.633 0.531 20.068 1.00 97.50 101 GLU A CA 1
ATOM 796 C C . GLU A 1 101 ? -15.127 0.619 20.400 1.00 97.50 101 GLU A C 1
ATOM 798 O O . GLU A 1 101 ? -15.492 0.708 21.574 1.00 97.50 101 GLU A O 1
ATOM 803 N N . ALA A 1 102 ? -16.001 0.439 19.406 1.00 97.94 102 ALA A N 1
ATOM 804 C CA . ALA A 1 102 ? -17.448 0.398 19.610 1.00 97.94 102 ALA A CA 1
ATOM 805 C C . ALA A 1 102 ? -17.873 -0.700 20.605 1.00 97.94 102 ALA A C 1
ATOM 807 O O . ALA A 1 102 ? -18.699 -0.464 21.492 1.00 97.94 102 ALA A O 1
ATOM 808 N N . GLN A 1 103 ? -17.283 -1.898 20.512 1.00 98.06 103 GLN A N 1
ATOM 809 C CA . GLN A 1 103 ? -17.544 -2.978 21.470 1.00 98.06 103 GLN A CA 1
ATOM 810 C C . GLN A 1 103 ? -17.081 -2.636 22.889 1.00 98.06 103 GLN A C 1
ATOM 812 O O . GLN A 1 103 ? -17.759 -2.994 23.854 1.00 98.06 103 GLN A O 1
ATOM 817 N N . LEU A 1 104 ? -15.926 -1.985 23.038 1.00 98.06 104 LEU A N 1
ATOM 818 C CA . LEU A 1 104 ? -15.409 -1.574 24.342 1.00 98.06 104 LEU A CA 1
ATOM 819 C C . LEU A 1 104 ? -16.293 -0.499 24.972 1.00 98.06 104 LEU A C 1
ATOM 821 O O . LEU A 1 104 ? -16.629 -0.633 26.148 1.00 98.06 104 LEU A O 1
ATOM 825 N N . TYR A 1 105 ? -16.749 0.488 24.199 1.00 98.06 105 TYR A N 1
ATOM 826 C CA . TYR A 1 105 ? -17.714 1.479 24.676 1.00 98.06 105 TYR A CA 1
ATOM 827 C C . TYR A 1 105 ? -19.031 0.838 25.109 1.00 98.06 105 TYR A C 1
ATOM 829 O O . TYR A 1 105 ? -19.508 1.102 26.211 1.00 98.06 105 TYR A O 1
ATOM 837 N N . ALA A 1 106 ? -19.587 -0.072 24.306 1.00 98.00 106 ALA A N 1
ATOM 838 C CA . ALA A 1 106 ? -20.810 -0.786 24.672 1.00 98.00 106 ALA A CA 1
ATOM 839 C C . ALA A 1 106 ? -20.652 -1.574 25.986 1.00 98.00 106 ALA A C 1
ATOM 841 O O . ALA A 1 106 ? -21.530 -1.536 26.849 1.00 98.00 106 ALA A O 1
ATOM 842 N N . LYS A 1 107 ? -19.511 -2.254 26.170 1.00 97.06 107 LYS A N 1
ATOM 843 C CA . LYS A 1 107 ? -19.190 -2.955 27.423 1.00 97.06 107 LYS A CA 1
ATOM 844 C C . LYS A 1 107 ? -19.049 -1.989 28.592 1.00 97.06 107 LYS A C 1
ATOM 846 O O . LYS A 1 107 ? -19.551 -2.286 29.670 1.00 97.06 107 LYS A O 1
ATOM 851 N N . PHE A 1 108 ? -18.385 -0.857 28.387 1.00 97.94 108 PHE A N 1
ATOM 852 C CA . PHE A 1 108 ? -18.216 0.166 29.410 1.00 97.94 108 PHE A CA 1
ATOM 853 C C . PHE A 1 108 ? -19.572 0.698 29.890 1.00 97.94 108 PHE A C 1
ATOM 855 O O . PHE A 1 108 ? -19.850 0.632 31.084 1.00 97.94 108 PHE A O 1
ATOM 862 N N . TYR A 1 109 ? -20.468 1.081 28.977 1.00 97.50 109 TYR A N 1
ATOM 863 C CA . TYR A 1 109 ? -21.816 1.539 29.335 1.00 97.50 109 TYR A CA 1
ATOM 864 C C . TYR A 1 109 ? -22.648 0.472 30.053 1.00 97.50 109 TYR A C 1
ATOM 866 O O . TYR A 1 109 ? -23.360 0.771 31.015 1.00 97.50 109 TYR A O 1
ATOM 874 N N . ALA A 1 110 ? -22.550 -0.788 29.619 1.00 97.81 110 ALA A N 1
ATOM 875 C CA . ALA A 1 110 ? -23.220 -1.894 30.294 1.00 97.81 110 ALA A CA 1
ATOM 876 C C . ALA A 1 110 ? -22.692 -2.086 31.726 1.00 97.81 110 ALA A C 1
ATOM 878 O O . ALA A 1 110 ? -23.482 -2.288 32.648 1.00 97.81 110 ALA A O 1
ATOM 879 N N . MET A 1 111 ? -21.374 -1.977 31.926 1.00 97.44 111 MET A N 1
ATOM 880 C CA . MET A 1 111 ? -20.755 -2.043 33.251 1.00 97.44 111 MET A CA 1
ATOM 881 C C . MET A 1 111 ? -21.146 -0.853 34.132 1.00 97.44 111 MET A C 1
ATOM 883 O O . MET A 1 111 ? -21.458 -1.068 35.299 1.00 97.44 111 MET A O 1
ATOM 887 N N . GLU A 1 112 ? -21.199 0.372 33.601 1.00 97.19 112 GLU A N 1
ATOM 888 C CA . GLU A 1 112 ? -21.673 1.544 34.353 1.00 97.19 112 GLU A CA 1
ATOM 889 C C . GLU A 1 112 ? -23.134 1.392 34.783 1.00 97.19 112 GLU A C 1
ATOM 891 O O . GLU A 1 112 ? -23.476 1.639 35.939 1.00 97.19 112 GLU A O 1
ATOM 896 N N . THR A 1 113 ? -23.991 0.905 33.884 1.00 97.12 113 THR A N 1
AT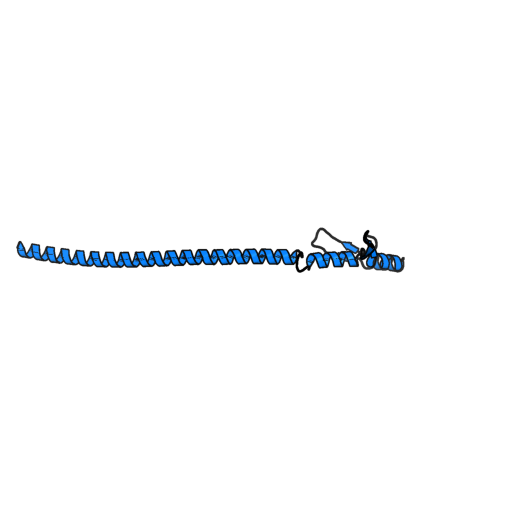OM 897 C CA . THR A 1 113 ? -25.407 0.650 34.185 1.00 97.12 113 THR A CA 1
ATOM 898 C C . THR A 1 113 ? -25.558 -0.437 35.249 1.00 97.12 113 THR A C 1
ATOM 900 O O . THR A 1 113 ? -26.340 -0.291 36.192 1.00 97.12 113 THR A O 1
ATOM 903 N N . ALA A 1 114 ? -24.787 -1.523 35.135 1.00 97.00 114 ALA A N 1
ATOM 904 C CA . ALA A 1 114 ? -24.774 -2.587 36.130 1.00 97.00 114 ALA A CA 1
ATOM 905 C C . ALA A 1 114 ? -24.282 -2.074 37.492 1.00 97.00 114 ALA A C 1
ATOM 907 O O . ALA A 1 114 ? -24.898 -2.378 38.511 1.00 97.00 114 ALA A O 1
ATOM 908 N N . LEU A 1 115 ? -23.230 -1.251 37.520 1.00 97.06 115 LEU A N 1
ATOM 909 C CA . LEU A 1 115 ? -22.708 -0.647 38.746 1.00 97.06 115 LEU A CA 1
ATOM 910 C C . LEU A 1 115 ? -23.747 0.271 39.405 1.00 97.06 115 LEU A C 1
ATOM 912 O O . LEU A 1 115 ? -23.981 0.156 40.606 1.00 97.06 115 LEU A O 1
ATOM 916 N N . ALA A 1 116 ? -24.408 1.133 38.628 1.00 96.94 116 ALA A N 1
ATOM 917 C CA . ALA A 1 116 ? -25.473 2.004 39.119 1.00 96.94 116 ALA A CA 1
ATOM 918 C C . ALA A 1 116 ? -26.644 1.191 39.697 1.00 96.94 116 ALA A C 1
ATOM 920 O O . ALA A 1 116 ? -27.156 1.496 40.777 1.00 96.94 116 ALA A O 1
ATOM 921 N N . SER A 1 117 ? -27.025 0.099 39.024 1.00 96.19 117 SER A N 1
ATOM 922 C CA . SER A 1 117 ? -28.035 -0.828 39.534 1.00 96.19 117 SER A CA 1
ATOM 923 C C . SER A 1 117 ? -27.596 -1.477 40.849 1.00 96.19 117 SER A C 1
ATOM 925 O O . SER A 1 117 ? -28.365 -1.475 41.809 1.00 96.19 117 SER A O 1
ATOM 927 N N . LEU A 1 118 ? -26.362 -1.978 40.940 1.00 96.69 118 LEU A N 1
ATOM 928 C CA . LEU A 1 118 ? -25.835 -2.589 42.164 1.00 96.69 118 LEU A CA 1
ATOM 929 C C . LEU A 1 118 ? -25.775 -1.595 43.329 1.00 96.69 118 LEU A C 1
ATOM 931 O O . LEU A 1 118 ? -26.141 -1.949 44.447 1.00 96.69 118 LEU A O 1
ATOM 935 N N . GLN A 1 119 ? -25.389 -0.342 43.077 1.00 95.25 119 GLN A N 1
ATOM 936 C CA . GLN A 1 119 ? -25.423 0.718 44.088 1.00 95.25 119 GLN A CA 1
ATOM 937 C C . GLN A 1 119 ? -26.852 0.977 44.579 1.00 95.25 119 GLN A C 1
ATOM 939 O O . GLN A 1 119 ? -27.079 1.022 45.787 1.00 95.25 119 GLN A O 1
ATOM 944 N N . SER A 1 120 ? -27.830 1.062 43.669 1.00 95.75 120 SER A N 1
ATOM 945 C CA . SER A 1 120 ? -29.240 1.238 44.046 1.00 95.75 120 SER A CA 1
ATOM 946 C C . SER A 1 120 ? -29.779 0.066 44.880 1.00 95.75 120 SER A C 1
ATOM 948 O O . SER A 1 120 ? -30.482 0.278 45.869 1.00 95.75 120 SER A O 1
ATOM 950 N N . GLN A 1 121 ? -29.385 -1.167 44.540 1.00 95.69 121 GLN A N 1
ATOM 951 C CA . GLN A 1 121 ? -29.738 -2.372 45.291 1.00 95.69 121 GLN A CA 1
ATOM 952 C C . GLN A 1 121 ? -29.102 -2.360 46.687 1.00 95.69 121 GLN A C 1
ATOM 954 O O . GLN A 1 121 ? -29.784 -2.638 47.672 1.00 95.69 121 GLN A O 1
ATOM 959 N N . GLN A 1 122 ? -27.829 -1.968 46.801 1.00 95.94 122 GLN A N 1
ATOM 960 C CA . GLN A 1 122 ? -27.142 -1.846 48.088 1.00 95.94 122 GLN A CA 1
ATOM 961 C C . GLN A 1 122 ? -27.806 -0.800 48.996 1.00 95.94 122 GLN A C 1
ATOM 963 O O . GLN A 1 122 ? -27.987 -1.043 50.193 1.00 95.94 122 GLN A O 1
ATOM 968 N N . SER A 1 123 ? -28.202 0.352 48.446 1.00 95.06 123 SER A N 1
ATOM 969 C CA . SER A 1 123 ? -28.950 1.370 49.190 1.00 95.06 123 SER A CA 1
ATOM 970 C C . SER A 1 123 ? -30.294 0.832 49.687 1.00 95.06 123 SER A C 1
ATOM 972 O O . SER A 1 123 ? -30.596 0.976 50.870 1.00 95.06 123 SER A O 1
ATOM 974 N N . ALA A 1 124 ? -31.061 0.146 48.832 1.00 95.19 124 ALA A N 1
ATOM 975 C CA . ALA A 1 124 ? -32.349 -0.439 49.208 1.00 95.19 124 ALA A CA 1
ATOM 976 C C . ALA A 1 124 ? -32.216 -1.499 50.318 1.00 95.19 124 ALA A C 1
ATOM 978 O O . ALA A 1 124 ? -32.990 -1.487 51.276 1.00 95.19 124 ALA A O 1
ATOM 979 N N . LEU A 1 125 ? -31.207 -2.376 50.234 1.00 95.50 125 LEU A N 1
ATOM 980 C CA . LEU A 1 125 ? -30.915 -3.372 51.272 1.00 95.50 125 LEU A CA 1
ATOM 981 C C . LEU A 1 125 ? -30.529 -2.720 52.603 1.00 95.50 125 LEU A C 1
ATOM 983 O O . LEU A 1 125 ? -30.965 -3.172 53.661 1.00 95.50 125 LEU A O 1
ATOM 987 N N . THR A 1 126 ? -29.756 -1.635 52.557 1.00 95.31 126 THR A N 1
ATOM 988 C CA . THR A 1 126 ? -29.367 -0.882 53.757 1.00 95.31 126 THR A CA 1
ATOM 989 C C . THR A 1 126 ? -30.590 -0.237 54.419 1.00 95.31 126 THR A C 1
ATOM 991 O O . THR A 1 126 ? -30.763 -0.344 55.633 1.00 95.31 126 THR A O 1
ATOM 994 N N . SER A 1 127 ? -31.487 0.370 53.633 1.00 94.12 127 SER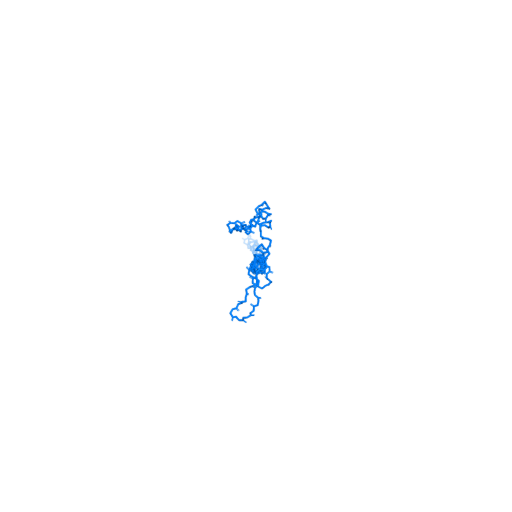 A N 1
ATOM 995 C CA . SER A 1 127 ? -32.750 0.928 54.136 1.00 94.12 127 SER A CA 1
ATOM 996 C C . SER A 1 127 ? -33.675 -0.143 54.718 1.00 94.12 127 SER A C 1
ATOM 998 O O . SER A 1 127 ? -34.265 0.073 55.776 1.00 94.12 127 SER A O 1
ATOM 1000 N N . LEU A 1 128 ? -33.776 -1.310 54.072 1.00 94.56 128 LEU A N 1
ATOM 1001 C CA . LEU A 1 128 ? -34.561 -2.433 54.584 1.00 94.56 128 LEU A CA 1
ATOM 1002 C C . LEU A 1 128 ? -33.987 -2.964 55.903 1.00 94.56 128 LEU A C 1
ATOM 1004 O O . LEU A 1 128 ? -34.742 -3.186 56.845 1.00 94.56 128 LEU A O 1
ATOM 1008 N N . SER A 1 129 ? -32.663 -3.122 55.995 1.00 94.06 129 SER A N 1
ATOM 1009 C CA . SER A 1 129 ? -31.995 -3.537 57.232 1.00 94.06 129 SER A CA 1
ATOM 1010 C C . SER A 1 129 ? -32.291 -2.571 58.378 1.00 94.06 129 SER A C 1
ATOM 1012 O O . SER A 1 129 ? -32.600 -3.021 59.477 1.00 94.06 129 SER A O 1
ATOM 1014 N N . ALA A 1 130 ? -32.236 -1.259 58.130 1.00 93.25 130 ALA A N 1
ATOM 1015 C CA . ALA A 1 130 ? -32.547 -0.249 59.141 1.00 93.25 130 ALA A CA 1
ATOM 1016 C C . ALA A 1 130 ? -34.011 -0.328 59.610 1.00 93.25 130 ALA A C 1
ATOM 1018 O O . ALA A 1 130 ? -34.279 -0.256 60.810 1.00 93.25 130 ALA A O 1
ATOM 1019 N N . LEU A 1 131 ? -34.952 -0.535 58.680 1.00 93.06 131 LEU A N 1
ATOM 1020 C CA . LEU A 1 131 ? -36.369 -0.703 59.003 1.00 93.06 131 LEU A CA 1
ATOM 1021 C C . LEU A 1 131 ? -36.609 -1.957 59.854 1.00 93.06 131 LEU A C 1
ATOM 1023 O O . LEU A 1 131 ? -37.288 -1.877 60.876 1.00 93.06 131 LEU A O 1
ATOM 1027 N N . VAL A 1 132 ? -36.021 -3.095 59.472 1.00 93.88 132 VAL A N 1
ATOM 1028 C CA . VAL A 1 132 ? -36.134 -4.351 60.230 1.00 93.88 132 VAL A CA 1
ATOM 1029 C C . VAL A 1 132 ? -35.564 -4.180 61.636 1.00 93.88 132 VAL A C 1
ATOM 1031 O O . VAL A 1 132 ? -36.253 -4.511 62.595 1.00 93.88 132 VAL A O 1
ATOM 1034 N N . SER A 1 133 ? -34.373 -3.586 61.781 1.00 91.69 133 SER A N 1
ATOM 1035 C CA . SER A 1 133 ? -33.783 -3.311 63.097 1.00 91.69 133 SER A CA 1
ATOM 1036 C C . SER A 1 133 ? -34.671 -2.422 63.973 1.00 91.69 133 SER A C 1
ATOM 1038 O O . SER A 1 133 ? -34.764 -2.671 65.170 1.00 91.69 133 SER A O 1
ATOM 1040 N N . SER A 1 134 ? -35.351 -1.428 63.390 1.00 88.56 134 SER A N 1
ATOM 1041 C CA . SER A 1 134 ? -36.285 -0.553 64.117 1.00 88.56 134 SER A CA 1
ATOM 1042 C C . SER A 1 134 ? -37.620 -1.211 64.481 1.00 88.56 134 SER A C 1
ATOM 1044 O O . SER A 1 134 ? -38.270 -0.770 65.418 1.00 88.56 134 SER A O 1
ATOM 1046 N N . ALA A 1 135 ? -38.037 -2.250 63.752 1.00 82.94 135 ALA A N 1
ATOM 1047 C CA . ALA A 1 135 ? -39.268 -2.991 64.028 1.00 82.94 135 ALA A CA 1
ATOM 1048 C C . ALA A 1 135 ? -39.068 -4.108 65.068 1.00 82.94 135 ALA A C 1
ATOM 1050 O O . ALA A 1 135 ? -40.039 -4.586 65.651 1.00 82.94 135 ALA A O 1
ATOM 1051 N N . THR A 1 136 ? -37.822 -4.550 65.270 1.00 78.56 136 THR A N 1
ATOM 1052 C CA . THR A 1 136 ? -37.448 -5.598 66.235 1.00 78.56 136 THR A CA 1
ATOM 1053 C C . THR A 1 136 ? -36.879 -5.067 67.558 1.00 78.56 136 THR A C 1
ATOM 1055 O O . THR A 1 136 ? -36.562 -5.879 68.426 1.00 78.56 136 THR A O 1
ATOM 1058 N N . ALA A 1 137 ? -36.711 -3.747 67.697 1.00 55.69 137 ALA A N 1
ATOM 1059 C CA . ALA A 1 137 ? -36.298 -3.055 68.924 1.00 55.69 137 ALA A CA 1
ATOM 1060 C C . ALA A 1 137 ? -37.515 -2.441 69.629 1.00 55.69 137 ALA A C 1
ATOM 1062 O O . ALA A 1 137 ? -37.529 -2.459 70.879 1.00 55.69 137 ALA A O 1
#

pLDDT: mean 78.91, std 16.08, range [43.0, 98.12]

Secondary structure (DSSP, 8-state):
--SSEEEETTTTSEEEE-HHHHHHHHHH-HHHHHHHHH-EEE-TTS-EEE-SHHHHHHHHHHHHH-TTT-HHHHHHHHHHHHHHHHHHHHHHHHHHHHHHHHHHHHHHHHHHHHHHHHHHHHHHHHHHHHHHHHH--

Foldseek 3Di:
DQQQWDFPVPPDGDIGGDVVSNVVSCVVPVPVSCCQQQPWDQDPVRDTQRPHPPSVVVVVCCCQPPCPNHPVNVVVVVVVVVVVVVVVVVVVVVVVVVVVVVVVVVVVVVVVVVVVVVVVVVVVVVVVVVVVVVVVD

Sequence (137 aa):
TQVGLTLIAQSGGKLKFDETKFREAFEQDPDAVNELFTRIVKDEKGKSVQVGVAGQLDQLLSRLTSSVDGTLTLRNKTLQDEIDQYIKRQEELQERIDAKEAQLYAKFYAMETALASLQSQQSALTSLSALVSSATA